Protein AF-A0A7C5KKE2-F1 (afdb_monomer_lite)

Structure (mmCIF, N/CA/C/O backbone):
data_AF-A0A7C5KKE2-F1
#
_entry.id   AF-A0A7C5KKE2-F1
#
loop_
_atom_site.group_PDB
_atom_site.id
_atom_site.type_symbol
_atom_site.label_atom_id
_atom_site.label_alt_id
_atom_site.label_comp_id
_atom_site.label_asym_id
_atom_site.label_entity_id
_atom_site.label_seq_id
_atom_site.pdbx_PDB_ins_code
_atom_site.Cartn_x
_atom_site.Cartn_y
_atom_site.Cartn_z
_atom_site.occupancy
_atom_site.B_iso_or_equiv
_atom_site.auth_seq_id
_atom_site.auth_comp_id
_atom_site.auth_asym_id
_atom_site.auth_atom_id
_atom_site.pdbx_PDB_model_num
ATOM 1 N N . MET A 1 1 ? 1.041 -6.719 -26.636 1.00 49.78 1 MET A N 1
ATOM 2 C CA . MET A 1 1 ? 0.463 -6.498 -25.291 1.00 49.78 1 MET A CA 1
ATOM 3 C C . MET A 1 1 ? 0.861 -5.100 -24.851 1.00 49.78 1 MET A C 1
ATOM 5 O O . MET A 1 1 ? 2.055 -4.850 -24.749 1.00 49.78 1 MET A O 1
ATOM 9 N N . GLY A 1 2 ? -0.097 -4.177 -24.731 1.00 54.34 2 GLY A N 1
ATOM 10 C CA . GLY A 1 2 ? 0.165 -2.758 -24.450 1.00 54.34 2 GLY A CA 1
ATOM 11 C C . GLY A 1 2 ? 0.617 -2.501 -23.008 1.00 54.34 2 GLY A C 1
ATOM 12 O O . GLY A 1 2 ? 0.339 -3.311 -22.126 1.00 54.34 2 GLY A O 1
ATOM 13 N N . LYS A 1 3 ? 1.315 -1.380 -22.780 1.00 58.22 3 LYS A N 1
ATOM 14 C CA . LYS A 1 3 ? 1.857 -0.957 -21.473 1.00 58.22 3 LYS A CA 1
ATOM 15 C C . LYS A 1 3 ? 0.786 -0.883 -20.368 1.00 58.22 3 LYS A C 1
ATOM 17 O O . LYS A 1 3 ? 1.093 -1.241 -19.233 1.00 58.22 3 LYS A O 1
ATOM 22 N N . GLU A 1 4 ? -0.462 -0.555 -20.718 1.00 62.53 4 GLU A N 1
ATOM 23 C CA . GLU A 1 4 ? -1.634 -0.616 -19.821 1.00 62.53 4 GLU A CA 1
ATOM 24 C C . GLU A 1 4 ? -1.761 -1.986 -19.138 1.00 62.53 4 GLU A C 1
ATOM 26 O O . GLU A 1 4 ? -1.816 -2.072 -17.915 1.00 62.53 4 GLU A O 1
ATOM 31 N N . SER A 1 5 ? -1.618 -3.077 -19.897 1.00 81.69 5 SER A N 1
ATOM 32 C CA . SER A 1 5 ? -1.715 -4.440 -19.360 1.00 81.69 5 SER A CA 1
ATOM 33 C C . SER A 1 5 ? -0.572 -4.804 -18.400 1.00 81.69 5 SER A C 1
ATOM 35 O O . SER A 1 5 ? -0.708 -5.734 -17.606 1.00 81.69 5 SER A O 1
ATOM 37 N N . ARG A 1 6 ? 0.575 -4.109 -18.459 1.00 86.25 6 ARG A N 1
ATOM 38 C CA . ARG A 1 6 ? 1.706 -4.341 -17.541 1.00 86.25 6 ARG A CA 1
ATOM 39 C C . ARG A 1 6 ? 1.550 -3.546 -16.245 1.00 86.25 6 ARG A C 1
ATOM 41 O O . ARG A 1 6 ? 1.824 -4.097 -15.183 1.00 86.25 6 ARG A O 1
ATOM 48 N N . CYS A 1 7 ? 1.103 -2.293 -16.338 1.00 91.56 7 CYS A N 1
ATOM 49 C CA . CYS A 1 7 ? 0.810 -1.446 -15.180 1.00 91.56 7 CYS A CA 1
ATOM 50 C C . CYS A 1 7 ? -0.272 -2.089 -14.298 1.00 91.56 7 CYS A C 1
ATOM 52 O O . CYS A 1 7 ? -0.058 -2.303 -13.105 1.00 91.56 7 CYS A O 1
ATOM 54 N N . GLU A 1 8 ? -1.381 -2.509 -14.913 1.00 91.69 8 GLU A N 1
ATOM 55 C CA . GLU A 1 8 ? -2.503 -3.156 -14.225 1.00 91.69 8 GLU A CA 1
ATOM 56 C C . GLU A 1 8 ? -2.084 -4.419 -13.470 1.00 91.69 8 GLU A C 1
ATOM 58 O O . GLU A 1 8 ? -2.477 -4.605 -12.323 1.00 91.69 8 GLU A O 1
ATOM 63 N N . LYS A 1 9 ? -1.248 -5.272 -14.078 1.00 93.25 9 LYS A N 1
ATOM 64 C CA . LYS A 1 9 ? -0.768 -6.507 -13.437 1.00 93.25 9 LYS A CA 1
ATOM 65 C C . LYS A 1 9 ? 0.066 -6.228 -12.193 1.00 93.25 9 LYS A C 1
ATOM 67 O O . LYS A 1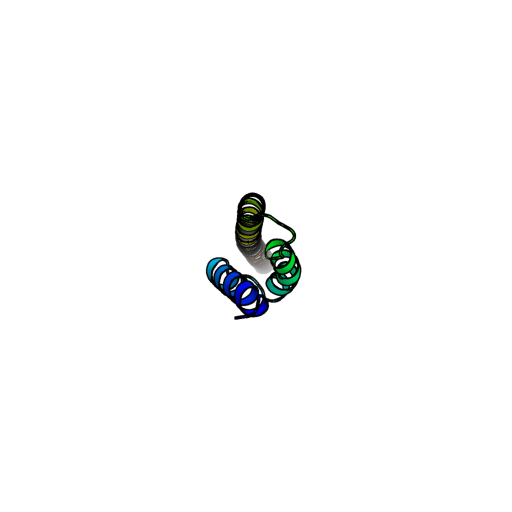 9 ? -0.183 -6.826 -11.154 1.00 93.25 9 LYS A O 1
ATOM 72 N N . ILE A 1 10 ? 1.018 -5.300 -12.284 1.00 93.75 10 ILE A N 1
ATOM 73 C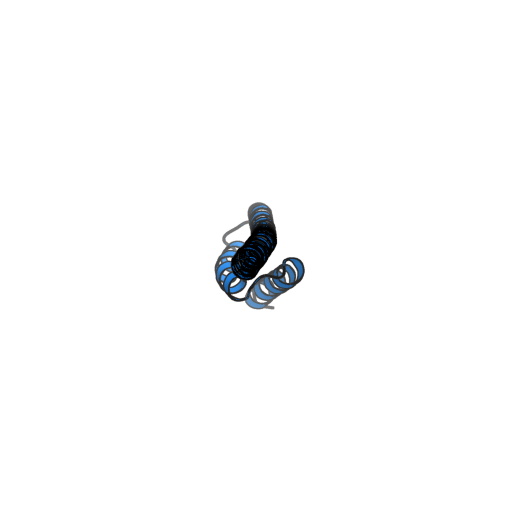 CA . ILE A 1 10 ? 1.870 -4.943 -11.142 1.00 93.75 10 ILE A CA 1
ATOM 74 C C . ILE A 1 10 ? 1.020 -4.341 -10.018 1.00 93.75 10 ILE A C 1
ATOM 76 O O . ILE A 1 10 ? 1.192 -4.706 -8.858 1.00 93.75 10 ILE A O 1
ATOM 80 N N . LEU A 1 11 ? 0.074 -3.454 -10.338 1.00 94.44 11 LEU A N 1
ATOM 81 C CA . LEU A 1 11 ? -0.814 -2.873 -9.328 1.00 94.44 11 LEU A CA 1
ATOM 82 C C . LEU A 1 11 ? -1.777 -3.896 -8.730 1.00 94.44 11 LEU A C 1
ATOM 84 O O . LEU A 1 11 ? -2.074 -3.797 -7.543 1.00 94.44 11 LEU A O 1
ATOM 88 N N . ALA A 1 12 ? -2.239 -4.875 -9.508 1.00 93.88 12 ALA A N 1
ATOM 89 C CA . ALA A 1 12 ? -3.047 -5.977 -8.999 1.00 93.88 12 ALA A CA 1
ATOM 90 C C . ALA A 1 12 ? -2.245 -6.840 -8.013 1.00 93.88 12 ALA A C 1
ATOM 92 O O . ALA A 1 12 ? -2.716 -7.088 -6.906 1.00 93.88 12 ALA A O 1
ATOM 93 N N . GLU A 1 13 ? -1.010 -7.215 -8.361 1.00 95.19 13 GLU A N 1
ATOM 94 C CA . GLU A 1 13 ? -0.123 -7.989 -7.483 1.00 95.19 13 GLU A CA 1
ATOM 95 C C . GLU A 1 13 ? 0.229 -7.230 -6.193 1.00 95.19 13 GLU A C 1
ATOM 97 O O . GLU A 1 13 ? 0.156 -7.790 -5.097 1.00 95.19 13 GLU A O 1
ATOM 102 N N . LEU A 1 14 ? 0.578 -5.942 -6.295 1.00 95.00 14 LEU A N 1
ATOM 103 C CA . LEU A 1 14 ? 0.829 -5.089 -5.127 1.00 95.00 14 LEU A CA 1
ATOM 104 C C . LEU A 1 14 ? -0.445 -4.895 -4.295 1.00 95.00 14 LEU A C 1
ATOM 106 O O . LEU A 1 14 ? -0.388 -4.903 -3.064 1.00 95.00 14 LEU A O 1
ATOM 110 N N . GLY A 1 15 ? -1.588 -4.741 -4.964 1.00 95.12 15 GLY A N 1
ATOM 111 C CA . GLY A 1 15 ? -2.901 -4.590 -4.352 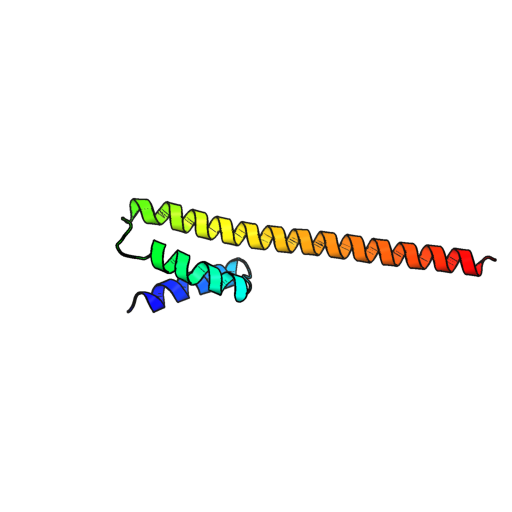1.00 95.12 15 GLY A CA 1
ATOM 112 C C . GLY A 1 15 ? -3.286 -5.796 -3.509 1.00 95.12 15 GLY A C 1
ATOM 113 O O . GLY A 1 15 ? -3.675 -5.623 -2.356 1.00 95.12 15 GLY A O 1
ATOM 114 N N . GLU A 1 16 ? -3.102 -7.000 -4.045 1.00 95.38 16 GLU A N 1
ATOM 115 C CA . GLU A 1 16 ? -3.333 -8.253 -3.329 1.00 95.38 16 GLU A CA 1
ATOM 116 C C . GLU A 1 16 ? -2.336 -8.429 -2.177 1.00 95.38 16 GLU A C 1
ATOM 118 O O . GLU A 1 16 ? -2.739 -8.646 -1.033 1.00 95.38 16 GLU A O 1
ATOM 123 N N . ARG A 1 17 ? -1.034 -8.258 -2.442 1.00 95.88 17 ARG A N 1
ATOM 124 C CA . ARG A 1 17 ? 0.028 -8.482 -1.447 1.00 95.88 17 ARG A CA 1
ATOM 125 C C . ARG A 1 17 ? -0.079 -7.558 -0.234 1.00 95.88 17 ARG A C 1
ATOM 127 O O . ARG A 1 17 ? 0.144 -8.004 0.891 1.00 95.88 17 ARG A O 1
ATOM 134 N N . TYR A 1 18 ? -0.384 -6.280 -0.451 1.00 96.19 18 TYR A N 1
ATOM 135 C CA . TYR A 1 18 ? -0.405 -5.262 0.606 1.00 96.19 18 TYR A CA 1
ATOM 136 C C . TYR A 1 18 ? -1.821 -4.826 1.003 1.00 96.19 18 TYR A C 1
ATOM 138 O O . TYR A 1 18 ? -1.980 -3.883 1.784 1.00 96.19 18 TYR A O 1
ATOM 146 N N . ALA A 1 19 ? -2.854 -5.509 0.493 1.00 95.06 19 ALA A N 1
ATOM 147 C CA . ALA A 1 19 ? -4.261 -5.163 0.697 1.00 95.06 19 ALA A CA 1
ATOM 148 C C . ALA A 1 19 ? -4.506 -3.659 0.473 1.00 95.06 19 ALA A C 1
ATOM 150 O O . ALA A 1 19 ? -4.989 -2.951 1.368 1.00 95.06 19 ALA A O 1
ATOM 151 N N . LEU A 1 20 ? -4.056 -3.150 -0.679 1.00 93.88 20 LEU A N 1
ATOM 152 C CA . LEU A 1 20 ? -4.133 -1.726 -1.001 1.00 93.88 20 LEU A CA 1
ATOM 153 C C . LEU A 1 20 ? -5.579 -1.322 -1.274 1.00 93.88 20 LEU A C 1
ATOM 155 O O . LEU A 1 20 ? -6.335 -2.021 -1.943 1.00 93.88 20 LEU A O 1
ATOM 159 N N . GLU A 1 21 ? -5.953 -0.147 -0.786 1.00 92.81 21 GLU A N 1
ATOM 160 C CA . GLU A 1 21 ? -7.270 0.417 -1.053 1.00 92.81 21 GLU A CA 1
ATOM 161 C C . GLU A 1 21 ? -7.344 0.972 -2.483 1.00 92.81 21 GLU A C 1
ATOM 163 O O . GLU A 1 21 ? -6.385 1.562 -2.983 1.00 92.81 21 GLU A O 1
ATOM 168 N N . GLU A 1 22 ? -8.512 0.879 -3.124 1.00 92.19 22 GLU A N 1
ATOM 169 C CA . GLU A 1 22 ? -8.721 1.333 -4.510 1.00 92.19 22 GLU A CA 1
ATOM 170 C C . GLU A 1 22 ? -8.283 2.795 -4.728 1.00 92.19 22 GLU A C 1
ATOM 172 O O . GLU A 1 22 ? -7.658 3.138 -5.733 1.00 92.19 22 GLU A O 1
ATOM 177 N N . ARG A 1 23 ? -8.544 3.672 -3.748 1.00 92.38 23 ARG A N 1
ATOM 178 C CA . ARG A 1 23 ? -8.117 5.081 -3.793 1.00 92.38 23 ARG A CA 1
ATOM 179 C C . ARG A 1 23 ? -6.597 5.249 -3.834 1.00 92.38 23 ARG A C 1
ATOM 181 O O . ARG A 1 23 ? -6.115 6.238 -4.378 1.00 92.38 23 ARG A O 1
ATOM 188 N N . PHE A 1 24 ? -5.855 4.329 -3.224 1.00 93.00 24 PHE A N 1
ATOM 189 C CA . PHE A 1 24 ? -4.399 4.347 -3.204 1.00 93.00 24 PHE A CA 1
ATOM 190 C C . PHE A 1 24 ? -3.854 3.818 -4.529 1.00 93.00 24 PHE A C 1
ATOM 192 O O . PHE A 1 24 ? -3.031 4.482 -5.152 1.00 93.00 24 PHE A O 1
ATOM 199 N N . VAL A 1 25 ? -4.419 2.717 -5.035 1.00 93.69 25 VAL A N 1
ATOM 200 C CA . VAL A 1 25 ? -4.094 2.164 -6.362 1.00 93.69 25 VAL A CA 1
ATOM 201 C C . VAL A 1 25 ? -4.269 3.214 -7.468 1.00 93.69 25 VAL A C 1
ATOM 203 O O . VAL A 1 25 ? -3.364 3.413 -8.280 1.00 93.69 25 VAL A O 1
ATOM 206 N N . LYS A 1 26 ? -5.370 3.980 -7.446 1.00 93.50 26 LYS A N 1
ATOM 207 C CA . LYS A 1 26 ? -5.608 5.089 -8.393 1.00 93.50 26 LYS A CA 1
ATOM 208 C C . LYS A 1 26 ? -4.515 6.163 -8.362 1.00 93.50 26 LYS A C 1
ATOM 210 O O . LYS A 1 26 ? -4.198 6.733 -9.398 1.00 93.50 26 LYS A O 1
ATOM 215 N N . LYS A 1 27 ? -3.922 6.437 -7.195 1.00 94.25 27 LYS A N 1
ATOM 216 C CA . LYS A 1 27 ? -2.810 7.396 -7.063 1.00 94.25 27 LYS A CA 1
ATOM 217 C C . LYS A 1 27 ? -1.481 6.821 -7.550 1.00 94.25 27 LYS A C 1
ATOM 219 O O . LYS A 1 27 ? -0.667 7.570 -8.079 1.00 94.25 27 LYS A O 1
ATOM 224 N N . LEU A 1 28 ? -1.266 5.517 -7.378 1.00 94.31 28 LEU A N 1
ATOM 225 C CA . LEU A 1 28 ? -0.052 4.843 -7.843 1.00 94.31 28 LEU A CA 1
ATOM 226 C C . LEU A 1 28 ? -0.029 4.628 -9.357 1.00 94.31 28 LEU A C 1
ATOM 228 O O . LEU A 1 28 ? 1.051 4.572 -9.931 1.00 94.31 28 LEU A O 1
ATOM 232 N N . THR A 1 29 ? -1.197 4.541 -9.997 1.00 93.56 2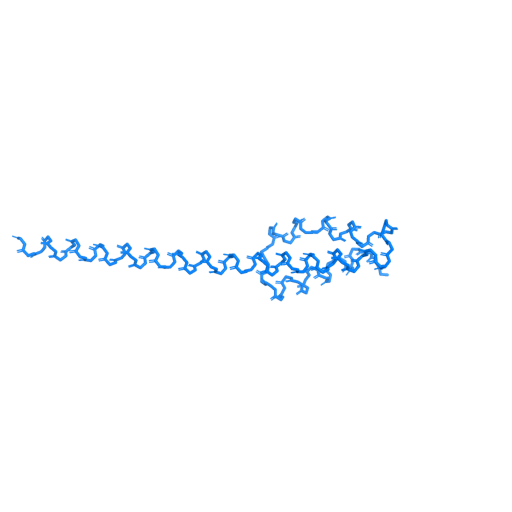9 THR A N 1
ATOM 233 C CA . THR A 1 29 ? -1.329 4.296 -11.443 1.00 93.56 29 THR A CA 1
ATOM 234 C C . THR A 1 29 ? -0.473 5.242 -12.299 1.00 93.56 29 THR A C 1
ATOM 236 O O . THR A 1 29 ? 0.430 4.746 -12.972 1.00 93.56 29 THR A O 1
ATOM 239 N N . PRO A 1 30 ? -0.625 6.580 -12.220 1.00 94.62 30 PRO A N 1
ATOM 240 C CA . PRO A 1 30 ? 0.193 7.490 -13.028 1.00 94.62 30 PRO A CA 1
ATOM 241 C C . PRO A 1 30 ? 1.687 7.451 -12.667 1.00 94.62 30 PRO A C 1
ATOM 243 O O . PRO A 1 30 ? 2.538 7.693 -13.518 1.00 94.62 30 PRO A O 1
ATOM 246 N N . ILE A 1 31 ? 2.035 7.133 -11.415 1.00 94.94 31 ILE A N 1
ATOM 247 C CA . ILE A 1 31 ? 3.435 7.019 -10.980 1.00 94.94 31 ILE A CA 1
ATOM 248 C C . ILE A 1 31 ? 4.080 5.799 -11.638 1.00 94.94 31 ILE A C 1
ATOM 250 O O . ILE A 1 31 ? 5.160 5.897 -12.217 1.00 94.94 31 ILE A O 1
ATOM 254 N N . LEU A 1 32 ? 3.404 4.651 -11.583 1.00 95.31 32 LEU A N 1
ATOM 255 C CA . LEU A 1 32 ? 3.900 3.422 -12.181 1.00 95.31 32 LEU A CA 1
ATOM 256 C C . LEU A 1 32 ? 3.975 3.528 -13.709 1.00 95.31 32 LEU A C 1
ATOM 258 O O . LEU A 1 32 ? 4.943 3.055 -14.295 1.00 95.31 32 LEU A O 1
ATOM 262 N N . GLU A 1 33 ? 3.013 4.184 -14.358 1.00 94.38 33 GLU A N 1
ATOM 263 C CA . GLU A 1 33 ? 3.065 4.453 -15.801 1.00 94.38 33 GLU A CA 1
ATOM 264 C C . GLU A 1 33 ? 4.320 5.234 -16.202 1.00 94.38 33 GLU A C 1
ATOM 266 O O . GLU A 1 33 ? 4.971 4.890 -17.190 1.00 94.38 33 GLU A O 1
ATOM 271 N N . VAL A 1 34 ? 4.699 6.241 -15.410 1.00 94.12 34 VAL A N 1
ATOM 272 C CA . VAL A 1 34 ? 5.926 7.017 -15.623 1.00 94.12 34 VAL A CA 1
ATOM 273 C C . VAL A 1 34 ? 7.167 6.149 -15.419 1.00 94.12 34 VAL A C 1
ATOM 275 O O . VAL A 1 34 ? 8.048 6.150 -16.279 1.00 94.12 34 VAL A O 1
ATOM 278 N N . ILE A 1 35 ? 7.221 5.353 -14.346 1.00 93.81 35 ILE A N 1
ATOM 279 C CA . ILE A 1 35 ? 8.336 4.427 -14.070 1.00 93.81 35 ILE A CA 1
ATOM 280 C C . ILE A 1 35 ? 8.503 3.405 -15.210 1.00 93.81 35 ILE A C 1
ATOM 282 O O . ILE A 1 35 ? 9.620 3.102 -15.627 1.00 93.81 35 ILE A O 1
ATOM 286 N N . LEU A 1 36 ? 7.397 2.882 -15.747 1.00 92.44 36 LEU A N 1
ATOM 287 C CA . LEU A 1 36 ? 7.387 1.914 -16.851 1.00 92.44 36 LEU A CA 1
ATOM 288 C C . LEU A 1 36 ? 7.508 2.558 -18.244 1.00 92.44 36 LEU A C 1
ATOM 290 O O . LEU A 1 36 ? 7.492 1.840 -19.250 1.00 92.44 36 LEU A O 1
ATOM 294 N N . SER A 1 37 ? 7.585 3.886 -18.329 1.00 90.94 37 SER A N 1
ATOM 295 C CA . SER A 1 37 ? 7.797 4.586 -19.593 1.00 90.94 37 SER A CA 1
ATOM 296 C C . SER A 1 37 ? 9.224 4.376 -20.111 1.00 90.94 37 SER A C 1
ATOM 298 O O . SER A 1 37 ? 10.110 3.913 -19.393 1.00 90.94 37 SER A O 1
ATOM 300 N N . ASP A 1 38 ? 9.464 4.764 -21.364 1.00 90.06 38 ASP A N 1
ATOM 301 C CA . ASP A 1 38 ? 10.798 4.663 -21.975 1.00 90.06 38 ASP A CA 1
ATOM 302 C C . ASP A 1 38 ? 11.744 5.781 -21.487 1.00 90.06 38 ASP A C 1
ATOM 304 O O . ASP A 1 38 ? 12.865 5.903 -21.969 1.00 90.06 38 ASP A O 1
ATOM 308 N N . SER A 1 39 ? 11.292 6.599 -20.527 1.00 90.81 39 SER A N 1
ATOM 309 C CA . SER A 1 39 ? 12.057 7.704 -19.935 1.00 90.81 39 SER A CA 1
ATOM 310 C C . SER A 1 39 ? 13.154 7.230 -18.981 1.00 90.81 39 SER A C 1
ATOM 312 O O . SER A 1 39 ? 14.043 8.010 -18.659 1.00 90.81 39 SER A O 1
ATOM 314 N N . PHE A 1 40 ? 13.077 5.979 -18.519 1.00 91.12 40 PHE A N 1
ATOM 315 C CA . PHE A 1 40 ? 14.039 5.378 -17.599 1.00 91.12 40 PHE A CA 1
ATOM 316 C C . PHE A 1 40 ? 14.680 4.153 -18.235 1.00 91.12 40 PHE A C 1
ATOM 318 O O . PHE A 1 40 ? 13.985 3.295 -18.797 1.00 91.12 40 PHE A O 1
ATOM 325 N N . SER A 1 41 ? 15.997 4.044 -18.085 1.00 93.62 41 SER A N 1
ATOM 326 C CA . SER A 1 41 ? 16.719 2.799 -18.336 1.00 93.62 41 SER A CA 1
ATOM 327 C C . SER A 1 41 ? 16.287 1.707 -17.350 1.00 93.62 41 SER A C 1
ATOM 329 O O . SER A 1 41 ? 15.647 1.972 -16.330 1.00 93.62 41 SER A O 1
ATOM 331 N N . ASP A 1 42 ? 16.633 0.453 -17.637 1.00 90.06 42 ASP A N 1
ATOM 332 C CA . ASP A 1 42 ? 16.313 -0.660 -16.738 1.00 90.06 42 ASP A CA 1
ATOM 333 C C . ASP A 1 42 ? 16.988 -0.501 -15.363 1.00 90.06 42 ASP A C 1
ATOM 335 O O . ASP A 1 42 ? 16.358 -0.781 -14.343 1.00 90.06 42 ASP A O 1
ATOM 339 N N . GLU A 1 43 ? 18.221 0.016 -15.330 1.00 94.12 43 GLU A N 1
ATOM 340 C CA . GLU A 1 43 ? 18.989 0.264 -14.102 1.00 94.12 43 GLU A CA 1
ATOM 341 C C . GLU A 1 43 ? 18.347 1.345 -13.223 1.00 94.12 43 GLU A C 1
ATOM 343 O O . GLU A 1 43 ? 18.310 1.206 -12.004 1.00 94.12 43 GLU A O 1
ATOM 348 N N . GLU A 1 44 ? 17.776 2.390 -13.826 1.00 94.38 44 GLU A N 1
ATOM 349 C CA . GLU A 1 44 ? 17.051 3.442 -13.099 1.00 94.38 44 GLU A CA 1
ATOM 350 C C . GLU A 1 44 ? 15.652 2.989 -12.667 1.00 94.38 44 GLU A C 1
ATOM 352 O O . GLU A 1 44 ? 15.130 3.432 -11.643 1.00 94.38 44 GLU A O 1
ATOM 357 N N . ARG A 1 45 ? 15.029 2.092 -13.438 1.00 94.88 45 ARG A N 1
ATOM 358 C CA . ARG A 1 45 ? 13.663 1.629 -13.181 1.00 94.88 45 ARG A CA 1
ATOM 359 C C . ARG A 1 45 ? 13.568 0.734 -11.953 1.00 94.88 45 ARG A C 1
ATOM 361 O O . ARG A 1 45 ? 12.572 0.806 -11.235 1.00 94.88 45 ARG A O 1
ATOM 368 N N . VAL A 1 46 ? 14.565 -0.119 -11.723 1.00 93.62 46 VAL A N 1
ATOM 369 C CA . VAL A 1 46 ? 14.545 -1.081 -10.610 1.00 93.62 46 VAL A CA 1
ATOM 370 C C . VAL A 1 46 ? 14.422 -0.377 -9.247 1.00 93.62 46 VAL A C 1
ATOM 372 O O . VAL A 1 46 ? 13.441 -0.663 -8.559 1.00 93.62 46 VAL A O 1
ATOM 375 N N . PRO A 1 47 ? 15.275 0.602 -8.882 1.00 96.62 47 PRO A N 1
ATOM 376 C CA . PRO A 1 47 ? 15.143 1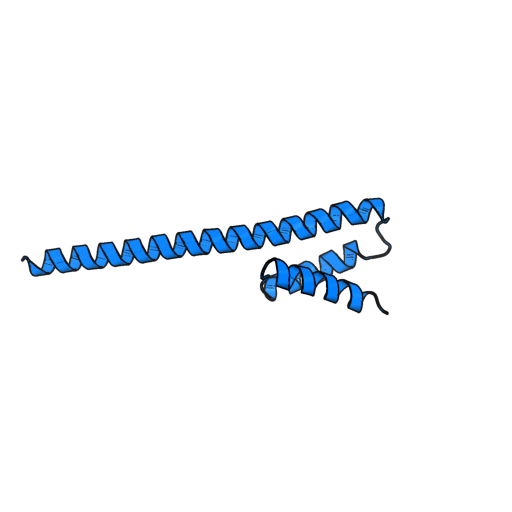.325 -7.614 1.00 96.62 47 PRO A CA 1
ATOM 377 C C . PRO A 1 47 ? 13.793 2.034 -7.446 1.00 96.62 47 PRO A C 1
ATOM 379 O O . PRO A 1 47 ? 13.243 2.089 -6.348 1.00 96.62 47 PRO A O 1
ATOM 382 N N . LEU A 1 48 ? 13.220 2.561 -8.533 1.00 96.25 48 LEU A N 1
ATOM 383 C CA . LEU A 1 48 ? 11.912 3.222 -8.494 1.00 96.25 48 LEU A CA 1
ATOM 384 C C . LEU A 1 48 ? 10.775 2.230 -8.208 1.00 96.25 48 LEU A C 1
ATOM 386 O O . LEU A 1 48 ? 9.853 2.543 -7.454 1.00 96.25 48 LEU A O 1
ATOM 390 N N . LEU A 1 49 ? 10.838 1.029 -8.790 1.00 94.75 49 LEU A N 1
ATOM 391 C CA . LEU A 1 49 ? 9.887 -0.047 -8.505 1.00 94.75 49 LEU A CA 1
ATOM 392 C C . LEU A 1 49 ? 10.045 -0.582 -7.074 1.00 94.75 49 LEU A C 1
ATOM 394 O O . LEU A 1 49 ? 9.043 -0.898 -6.430 1.00 94.75 49 LEU A O 1
ATOM 398 N N . GLU A 1 50 ? 11.273 -0.649 -6.561 1.00 95.25 50 GLU A N 1
ATOM 399 C CA . GLU A 1 50 ? 11.545 -1.011 -5.166 1.00 95.25 50 GLU A CA 1
ATOM 400 C C . GLU A 1 50 ? 10.963 0.021 -4.192 1.00 95.25 50 GLU A C 1
ATOM 402 O O . GLU A 1 50 ? 10.261 -0.355 -3.252 1.00 95.25 50 GLU A O 1
ATOM 407 N N . GLU A 1 51 ? 11.158 1.319 -4.447 1.00 96.81 51 GLU A N 1
ATOM 408 C CA . GLU A 1 51 ? 10.577 2.383 -3.620 1.00 96.81 51 GLU A CA 1
ATOM 409 C C . GLU A 1 51 ? 9.041 2.380 -3.682 1.00 96.81 51 GLU A C 1
ATOM 411 O O . GLU A 1 51 ? 8.366 2.591 -2.668 1.00 96.81 51 GLU A O 1
ATOM 416 N N . LEU A 1 52 ? 8.461 2.080 -4.849 1.00 96.12 52 LEU A N 1
ATOM 417 C CA . LEU A 1 52 ? 7.016 1.909 -4.997 1.00 96.12 52 LEU A CA 1
ATOM 418 C C . LEU A 1 52 ? 6.501 0.761 -4.112 1.00 96.12 52 LEU A C 1
ATOM 420 O O . LEU A 1 52 ? 5.523 0.937 -3.380 1.00 96.12 52 LEU A O 1
ATOM 424 N N . ALA A 1 53 ? 7.168 -0.396 -4.137 1.00 95.50 53 ALA A N 1
ATOM 425 C CA . ALA A 1 53 ? 6.809 -1.543 -3.305 1.00 95.50 53 ALA A CA 1
ATOM 426 C C . ALA A 1 53 ? 6.972 -1.238 -1.804 1.00 95.50 53 ALA A C 1
ATOM 428 O O . ALA A 1 53 ? 6.069 -1.525 -1.013 1.00 95.50 53 ALA A O 1
ATOM 429 N N . ALA A 1 54 ? 8.069 -0.583 -1.412 1.00 96.75 54 ALA A N 1
ATOM 430 C CA . ALA A 1 54 ? 8.302 -0.145 -0.037 1.00 96.75 54 ALA A CA 1
ATOM 431 C C . ALA A 1 54 ? 7.226 0.846 0.435 1.00 96.75 54 ALA A C 1
ATOM 433 O O . ALA A 1 54 ? 6.750 0.770 1.569 1.00 96.75 54 ALA A O 1
ATOM 434 N N . THR A 1 55 ? 6.787 1.751 -0.441 1.00 95.94 55 THR A N 1
ATOM 435 C CA . THR A 1 55 ? 5.691 2.685 -0.159 1.00 95.94 55 THR A CA 1
ATOM 436 C C . THR A 1 55 ? 4.370 1.947 0.081 1.00 95.94 55 THR A C 1
ATOM 438 O O . THR A 1 55 ? 3.666 2.261 1.042 1.00 95.94 55 THR A O 1
ATOM 441 N N . CYS A 1 56 ? 4.056 0.927 -0.726 1.00 96.88 56 CYS A N 1
ATOM 442 C CA . CYS A 1 56 ? 2.874 0.078 -0.530 1.00 96.88 56 CYS A CA 1
ATOM 443 C C . CYS A 1 56 ? 2.906 -0.650 0.823 1.00 96.88 56 CYS A C 1
ATOM 445 O O . CYS A 1 56 ? 1.911 -0.673 1.548 1.00 96.88 56 CYS A O 1
ATOM 447 N N . GLN A 1 57 ? 4.065 -1.192 1.197 1.00 96.62 57 GLN A N 1
ATOM 448 C CA . GLN A 1 57 ? 4.255 -1.846 2.490 1.00 96.62 57 GLN A CA 1
ATOM 449 C C . GLN A 1 57 ? 4.091 -0.868 3.664 1.00 96.62 57 GLN A C 1
ATOM 451 O O . GLN A 1 57 ? 3.446 -1.197 4.662 1.00 96.62 57 GLN A O 1
ATOM 456 N N . ARG A 1 58 ? 4.650 0.346 3.555 1.00 96.25 58 ARG A N 1
ATOM 457 C CA . ARG A 1 58 ? 4.514 1.390 4.584 1.00 96.25 58 ARG A CA 1
ATOM 458 C C . ARG A 1 58 ? 3.057 1.802 4.783 1.00 96.25 58 ARG A C 1
ATOM 460 O O . ARG A 1 58 ? 2.633 1.920 5.930 1.00 96.25 58 ARG A O 1
ATOM 467 N N . ASP A 1 59 ? 2.288 1.969 3.706 1.00 95.00 59 ASP A N 1
ATOM 468 C CA . ASP A 1 59 ? 0.848 2.254 3.789 1.00 95.00 59 ASP A CA 1
ATOM 469 C C . ASP A 1 59 ? 0.096 1.163 4.567 1.00 95.00 59 ASP A C 1
ATOM 471 O O . ASP A 1 59 ? -0.630 1.465 5.517 1.00 95.00 59 ASP A O 1
ATOM 475 N N . GLN A 1 60 ? 0.326 -0.108 4.223 1.00 95.38 60 GLN A N 1
ATOM 476 C CA . GLN A 1 60 ? -0.291 -1.236 4.921 1.00 95.38 60 GLN A CA 1
ATOM 477 C C . GLN A 1 60 ? 0.046 -1.232 6.418 1.00 95.38 60 GLN A C 1
ATOM 479 O O . GLN A 1 60 ? -0.845 -1.399 7.255 1.00 95.38 60 GLN A O 1
ATOM 484 N N . MET A 1 61 ? 1.318 -1.017 6.764 1.00 96.31 61 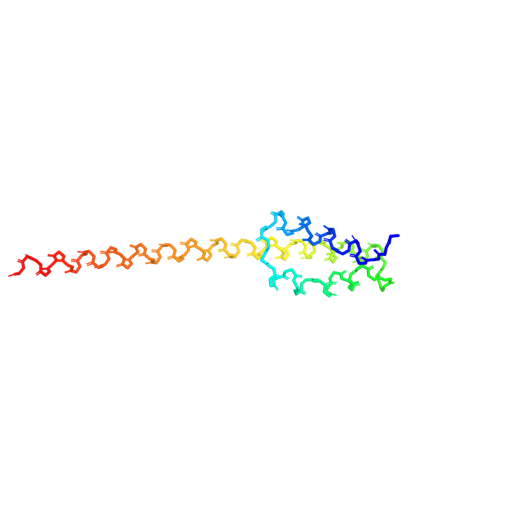MET A N 1
ATOM 485 C CA . MET A 1 61 ? 1.766 -0.972 8.155 1.00 96.31 61 MET A CA 1
ATOM 486 C C . MET A 1 61 ? 1.095 0.170 8.924 1.00 96.31 61 MET A C 1
ATOM 488 O O . MET A 1 61 ? 0.564 -0.059 10.007 1.00 96.31 61 MET A O 1
ATOM 492 N N . ILE A 1 62 ? 1.051 1.375 8.346 1.00 95.56 62 ILE A N 1
ATOM 493 C CA . ILE A 1 62 ? 0.402 2.540 8.960 1.00 95.56 62 ILE A CA 1
ATOM 494 C C . ILE A 1 62 ? -1.083 2.264 9.193 1.00 95.56 62 ILE A C 1
ATOM 496 O O . ILE A 1 62 ? -1.579 2.513 10.290 1.00 95.56 62 ILE A O 1
ATOM 500 N N . ARG A 1 63 ? -1.798 1.721 8.200 1.00 94.75 63 ARG A N 1
ATOM 501 C CA . ARG A 1 63 ? -3.222 1.385 8.352 1.00 94.75 63 ARG A CA 1
ATOM 502 C C . ARG A 1 63 ? -3.450 0.363 9.457 1.00 94.75 63 ARG A C 1
ATOM 504 O O . ARG A 1 63 ? -4.362 0.549 10.259 1.00 94.75 63 ARG A O 1
ATOM 511 N N . LYS A 1 64 ? -2.609 -0.672 9.534 1.00 94.69 64 LYS A N 1
ATOM 512 C CA . LYS A 1 64 ? -2.682 -1.678 10.598 1.00 94.69 64 LYS A CA 1
ATOM 513 C C . LYS A 1 64 ? -2.484 -1.042 11.976 1.00 94.69 64 LYS A C 1
ATOM 515 O O . LYS A 1 64 ? -3.344 -1.193 12.836 1.00 94.69 64 LYS A O 1
ATOM 520 N N . THR A 1 65 ? -1.414 -0.270 12.158 1.00 96.25 65 THR A N 1
ATOM 521 C CA . THR A 1 65 ? -1.134 0.415 13.428 1.00 96.25 65 THR A CA 1
ATOM 522 C C . THR A 1 65 ? -2.250 1.387 13.808 1.00 96.25 65 THR A C 1
ATOM 524 O O . THR A 1 65 ? -2.672 1.424 14.958 1.00 96.25 65 THR A O 1
ATOM 527 N N . MET A 1 66 ? -2.782 2.155 12.854 1.00 95.69 66 MET A N 1
ATOM 528 C CA . MET A 1 66 ? -3.905 3.063 13.110 1.00 95.69 66 MET A CA 1
ATOM 529 C C . MET A 1 66 ? -5.181 2.314 13.515 1.00 95.69 66 MET A C 1
ATOM 531 O O . MET A 1 66 ? -5.929 2.810 14.359 1.00 95.69 66 MET A O 1
ATOM 535 N N . GLY A 1 67 ? -5.423 1.130 12.945 1.00 95.19 67 GLY A N 1
ATOM 536 C CA . GLY A 1 67 ? -6.499 0.232 13.365 1.00 95.19 67 GLY A CA 1
ATOM 537 C C . GLY A 1 67 ? -6.340 -0.208 14.821 1.00 95.19 67 GLY A C 1
ATOM 538 O O . GLY A 1 67 ? -7.249 -0.002 15.619 1.00 95.19 67 GLY A O 1
ATOM 539 N N . GLU A 1 68 ? -5.156 -0.702 15.189 1.00 95.94 68 GLU A N 1
ATOM 540 C CA . GLU A 1 68 ? -4.833 -1.127 16.561 1.00 95.94 68 GLU A CA 1
ATOM 541 C C . GLU A 1 68 ? -4.976 0.026 17.573 1.00 95.94 68 GLU A C 1
ATOM 543 O O . GLU A 1 68 ? -5.541 -0.143 18.656 1.00 95.94 68 GLU A O 1
ATOM 548 N N . VAL A 1 69 ? -4.519 1.232 17.212 1.00 96.19 69 VAL A N 1
ATOM 549 C CA . VAL A 1 69 ? -4.680 2.435 18.046 1.00 96.19 69 VAL A CA 1
ATOM 550 C C . VAL A 1 69 ? -6.158 2.759 18.254 1.00 96.19 69 VAL A C 1
ATOM 552 O O . VAL A 1 69 ? -6.571 3.037 19.382 1.00 96.19 69 VAL A O 1
ATOM 555 N N . ARG A 1 70 ? -6.966 2.713 17.190 1.00 96.25 70 ARG A N 1
ATOM 556 C CA . ARG A 1 70 ? -8.404 2.984 17.271 1.00 96.25 70 ARG A CA 1
ATOM 557 C C . ARG A 1 70 ? -9.110 1.987 18.187 1.00 96.25 70 ARG A C 1
ATOM 559 O O . ARG A 1 70 ? -9.855 2.411 19.065 1.00 96.25 70 ARG A O 1
ATOM 566 N N . GLU A 1 71 ? -8.833 0.696 18.032 1.00 96.44 71 GLU A N 1
ATOM 567 C CA . GLU A 1 71 ? -9.386 -0.353 18.896 1.00 96.44 71 GLU A CA 1
ATOM 568 C C . GLU A 1 71 ? -9.012 -0.132 20.369 1.00 96.44 71 GLU A C 1
ATOM 570 O O . GLU A 1 71 ? -9.864 -0.231 21.256 1.00 96.44 71 GLU A O 1
ATOM 575 N N . GLY A 1 72 ? -7.756 0.240 20.642 1.00 96.50 72 GLY A N 1
ATOM 576 C CA . GLY A 1 72 ? -7.293 0.560 21.992 1.00 96.50 72 GLY A CA 1
ATOM 577 C C . GLY A 1 72 ? -8.029 1.751 22.617 1.00 96.50 72 GLY A C 1
ATOM 578 O O . GLY A 1 72 ? -8.391 1.710 23.799 1.00 96.50 72 GLY A O 1
ATOM 579 N N . VAL A 1 73 ? -8.291 2.794 21.825 1.00 96.44 73 VAL A N 1
ATOM 580 C CA . VAL A 1 73 ? -9.063 3.970 22.249 1.00 96.44 73 VAL A CA 1
ATOM 581 C C . VAL A 1 73 ? -10.524 3.599 22.514 1.00 96.44 73 VAL A C 1
ATOM 583 O O . VAL A 1 73 ? -11.041 3.914 23.586 1.00 96.44 73 VAL A O 1
ATOM 586 N N . ASP A 1 74 ? -11.178 2.869 21.610 1.00 96.69 74 ASP A N 1
ATOM 587 C CA . ASP A 1 74 ? -12.574 2.440 21.773 1.00 96.69 74 ASP A CA 1
ATOM 588 C C . ASP A 1 74 ? -12.754 1.558 23.028 1.00 96.69 74 ASP A C 1
ATOM 590 O O . ASP A 1 74 ? -13.713 1.719 23.797 1.00 96.69 74 ASP A O 1
ATOM 594 N N . ALA A 1 75 ? -11.784 0.683 23.311 1.00 97.19 75 ALA A N 1
ATOM 595 C CA . ALA A 1 75 ? -11.752 -0.123 24.530 1.00 97.19 75 ALA A CA 1
ATOM 596 C C . ALA A 1 75 ? -11.539 0.719 25.802 1.00 97.19 75 ALA A C 1
ATOM 598 O O . ALA A 1 75 ? -12.078 0.394 26.865 1.00 97.19 75 ALA A O 1
ATOM 599 N N . LEU A 1 76 ? -10.752 1.798 25.739 1.00 97.19 76 LEU A N 1
ATOM 600 C CA . LEU A 1 76 ? -10.610 2.742 26.851 1.00 97.19 76 LEU A CA 1
ATOM 601 C C . LEU A 1 76 ? -11.933 3.468 27.129 1.00 97.19 76 LEU A C 1
ATOM 603 O O . LEU A 1 76 ? -12.384 3.472 28.273 1.00 97.19 76 LEU A O 1
ATOM 607 N N . PHE A 1 77 ? -12.579 4.026 26.103 1.00 97.19 77 PHE A N 1
ATOM 608 C CA . PHE A 1 77 ? -13.867 4.712 26.253 1.00 97.19 77 PHE A CA 1
ATOM 609 C C . PHE A 1 77 ? -14.952 3.790 26.812 1.00 97.19 77 PHE A C 1
ATOM 611 O O . PHE A 1 77 ? -15.708 4.192 27.697 1.00 97.19 77 PHE A O 1
ATOM 618 N N . SER A 1 78 ? -14.994 2.539 26.349 1.00 96.25 78 SER A N 1
ATOM 619 C CA . SER A 1 78 ? -15.932 1.533 26.857 1.00 96.25 78 SER A CA 1
ATOM 620 C C . SER A 1 78 ? -15.721 1.272 28.352 1.00 96.25 78 SER A C 1
ATOM 622 O O . SER A 1 78 ? -16.673 1.343 29.130 1.00 96.25 78 SER A O 1
ATOM 624 N N . ARG A 1 79 ? -14.465 1.085 28.783 1.00 96.38 79 ARG A N 1
ATOM 625 C CA . ARG A 1 79 ? -14.120 0.904 30.205 1.00 96.38 79 ARG A CA 1
ATOM 626 C C . ARG A 1 79 ? -14.466 2.125 31.054 1.00 96.38 79 ARG A C 1
ATOM 628 O O . ARG A 1 79 ? -15.046 1.971 32.126 1.00 96.38 79 ARG A O 1
ATOM 635 N N . LEU A 1 80 ? -14.161 3.332 30.574 1.00 96.75 80 LEU A N 1
ATOM 636 C CA . LEU A 1 80 ? -14.508 4.573 31.274 1.00 96.75 80 LEU A CA 1
ATOM 637 C C . LEU A 1 80 ? -16.023 4.705 31.461 1.00 96.75 80 LEU A C 1
ATOM 639 O O . LEU A 1 80 ? -16.483 5.032 32.554 1.00 96.75 80 LEU A O 1
ATOM 643 N N . ARG A 1 81 ? -16.807 4.395 30.421 1.00 96.12 81 ARG A N 1
ATOM 644 C CA . ARG A 1 81 ? -18.272 4.420 30.492 1.00 96.12 81 ARG A CA 1
ATOM 645 C C . ARG A 1 81 ? -18.804 3.449 31.545 1.00 96.12 81 ARG A C 1
ATOM 647 O O . ARG A 1 81 ? -19.684 3.822 32.316 1.00 96.12 81 ARG A O 1
ATOM 654 N N . GLU A 1 82 ? -18.276 2.229 31.599 1.00 96.19 82 GLU A N 1
ATOM 655 C CA . GLU A 1 82 ? -18.664 1.249 32.618 1.00 96.19 82 GLU A CA 1
ATOM 656 C C . GLU A 1 82 ? -18.325 1.713 34.037 1.00 96.19 82 GLU A C 1
ATOM 658 O O . GLU A 1 82 ? -19.157 1.572 34.931 1.00 96.19 82 GLU A O 1
ATOM 663 N N . MET A 1 83 ? -17.137 2.290 34.248 1.00 94.38 83 MET A N 1
ATOM 664 C CA . MET A 1 83 ? -16.727 2.813 35.556 1.00 94.38 83 MET A CA 1
ATOM 665 C C . MET A 1 83 ? -17.661 3.924 36.039 1.00 94.38 83 MET A C 1
ATOM 667 O O . MET A 1 83 ? -18.160 3.854 37.160 1.00 94.38 83 MET A O 1
ATOM 671 N N . ILE A 1 84 ? -17.957 4.903 35.177 1.00 95.31 84 ILE A N 1
ATOM 672 C CA . ILE A 1 84 ? -18.867 6.011 35.502 1.00 95.31 84 ILE A CA 1
ATOM 673 C C . ILE A 1 84 ? -20.252 5.476 35.884 1.00 95.31 84 ILE A C 1
ATOM 675 O O . ILE A 1 84 ? -20.822 5.904 36.886 1.00 95.31 84 ILE A O 1
ATOM 679 N N . LEU A 1 85 ? -20.787 4.519 35.116 1.00 94.38 85 LEU A N 1
ATOM 680 C CA . LEU A 1 85 ? -22.101 3.930 35.382 1.00 94.38 85 LEU A CA 1
ATOM 681 C C . LEU A 1 85 ? -22.151 3.114 36.678 1.00 94.38 85 LEU A C 1
ATOM 683 O O . LEU A 1 85 ? -23.214 3.042 37.287 1.00 94.38 85 LEU A O 1
ATOM 687 N N . ARG A 1 86 ? -21.046 2.478 37.088 1.00 92.00 86 ARG A N 1
ATOM 688 C CA . ARG A 1 86 ? -20.970 1.783 38.383 1.00 92.00 86 ARG A CA 1
ATOM 689 C C . ARG A 1 86 ? -20.999 2.776 39.537 1.00 92.00 86 ARG A C 1
ATOM 691 O O . ARG A 1 86 ? -21.812 2.604 40.432 1.00 92.00 86 ARG A O 1
ATOM 698 N N . MET A 1 87 ? -20.208 3.845 39.453 1.00 87.75 87 MET A N 1
ATOM 699 C CA . MET A 1 87 ? -20.171 4.880 40.492 1.00 87.75 87 MET A CA 1
ATOM 700 C C . MET A 1 87 ? -21.547 5.525 40.717 1.00 87.75 87 MET A C 1
ATOM 702 O O . MET A 1 87 ? -21.959 5.683 41.852 1.00 87.75 87 MET A O 1
ATOM 706 N N . HIS A 1 88 ? -22.307 5.803 39.653 1.00 77.44 88 HIS A N 1
ATOM 707 C CA . HIS A 1 88 ? -23.650 6.400 39.765 1.00 77.44 88 HIS A CA 1
ATOM 708 C C . HIS A 1 88 ? -24.753 5.426 40.220 1.00 77.44 88 HIS A C 1
ATOM 710 O O . HIS A 1 88 ? -25.900 5.838 40.358 1.00 77.44 88 HIS A O 1
ATOM 716 N N . LYS A 1 89 ? -24.461 4.127 40.360 1.00 69.81 89 LYS A N 1
ATOM 717 C CA . LYS A 1 89 ? -25.405 3.130 40.899 1.00 69.81 89 LYS A CA 1
ATOM 718 C C . LYS A 1 89 ? -25.171 2.829 42.379 1.00 69.81 89 LYS A C 1
ATOM 720 O O . LYS A 1 89 ? -25.992 2.138 42.975 1.00 69.81 89 LYS A O 1
ATOM 725 N N . GLU A 1 90 ? -24.031 3.254 42.914 1.00 60.31 90 GLU A N 1
ATOM 726 C CA . GLU A 1 90 ? -23.648 3.067 44.316 1.00 60.31 90 GLU A CA 1
ATOM 727 C C . GLU A 1 90 ? -24.012 4.287 45.189 1.00 60.31 90 GLU A C 1
ATOM 729 O O . GLU A 1 90 ? -23.905 4.190 46.411 1.00 60.31 90 GLU A O 1
ATOM 734 N N . ASP A 1 91 ? -24.504 5.370 44.568 1.00 51.00 91 ASP A N 1
ATOM 735 C CA . ASP A 1 91 ? -25.187 6.522 45.185 1.00 51.00 91 ASP A CA 1
ATOM 736 C C . ASP A 1 91 ? -26.721 6.352 45.150 1.00 51.00 91 ASP A C 1
ATOM 738 O O . ASP A 1 91 ? -27.392 6.767 46.126 1.00 51.00 91 ASP A O 1
#

pLDDT: mean 91.41, std 10.26, range [49.78, 97.19]

Radius of gyration: 21.97 Å; chains: 1; bounding box: 44×16×70 Å

Secondary structure (DSSP, 8-state):
--HHHHHHHHHHHHHHHHT--HHHHHHHHHHHHHHTSTTS-HHHHHHHHHHHHHHHHHHHHHHHHHHHHHHHHHHHHHHHHHHHHHHTT--

Sequence (91 aa):
MGKESRCEKILAELGERYALEERFVKKLTPILEVILSDSFSDEERVPLLEELAATCQRDQMIRKTMGEVREGVDALFSRLREMILRMHKED

Foldseek 3Di:
DDPVVVLVVLLVVLCVVLVDDPVVSVVCSVVVSVLSDPPDDPVRSVVSVVVVSVVSNVVSVVVVVVVVVVVVVVVVVVVVVVVVVVVVVVD